Protein AF-A0A485AAA0-F1 (afdb_monomer)

Foldseek 3Di:
DPDFDAAPQATEDDPVVVVVFDFPDKDKDKDQDPDPVRVVNRVVVVLVVVVANYKYWPDWDDDPVRIIITIITGGD

Sequence (76 aa):
MPKNRIINGVMELPKDQAVALVPYDTVTVQGFYRSQPEVNDAITKAAKAKGAASFFIVRQVDANDGWQPAYYRLCL

Structure (mmCIF, N/CA/C/O backbone):
data_AF-A0A485AAA0-F1
#
_entry.id   AF-A0A485AAA0-F1
#
loop_
_atom_site.group_PDB
_atom_site.id
_atom_site.type_symbol
_atom_site.label_atom_id
_atom_site.label_alt_id
_atom_site.label_comp_id
_atom_site.label_asym_id
_atom_site.label_entity_id
_atom_site.label_seq_id
_atom_site.pdbx_PDB_ins_code
_atom_site.Cartn_x
_atom_site.Cartn_y
_atom_site.Cartn_z
_atom_site.occupancy
_atom_site.B_iso_or_equiv
_atom_site.auth_seq_id
_atom_site.auth_comp_id
_atom_site.auth_asym_id
_atom_site.auth_atom_id
_atom_site.pdbx_PDB_model_num
ATOM 1 N N . MET A 1 1 ? 11.658 8.862 18.285 1.00 54.00 1 MET A N 1
ATOM 2 C CA . MET A 1 1 ? 10.394 8.231 17.847 1.00 54.00 1 MET A CA 1
ATOM 3 C C . MET A 1 1 ? 10.518 7.970 16.356 1.00 54.00 1 MET A C 1
ATOM 5 O O . MET A 1 1 ? 10.886 8.915 15.660 1.00 54.00 1 MET A O 1
ATOM 9 N N . PRO A 1 2 ? 10.316 6.740 15.859 1.00 55.97 2 PRO A N 1
ATOM 10 C CA . PRO A 1 2 ? 10.304 6.507 14.421 1.00 55.97 2 PRO A CA 1
ATOM 11 C C . PRO A 1 2 ? 9.155 7.321 13.825 1.00 55.97 2 PRO A C 1
ATOM 13 O O . PRO A 1 2 ? 8.009 7.193 14.250 1.00 55.97 2 PRO A O 1
ATOM 16 N N . LYS A 1 3 ? 9.475 8.237 12.912 1.00 72.81 3 LYS A N 1
ATOM 17 C CA . LYS A 1 3 ? 8.476 9.059 12.235 1.00 72.81 3 LYS A CA 1
ATOM 18 C C . LYS A 1 3 ? 8.010 8.278 11.015 1.00 72.81 3 LYS A C 1
ATOM 20 O O . LYS A 1 3 ? 8.784 8.107 10.077 1.00 72.81 3 LYS A O 1
ATOM 25 N N . ASN A 1 4 ? 6.779 7.778 11.062 1.00 82.75 4 ASN A N 1
ATOM 26 C CA . ASN A 1 4 ? 6.180 7.072 9.934 1.00 82.75 4 ASN A CA 1
ATOM 27 C C . ASN A 1 4 ? 6.171 7.980 8.697 1.00 82.75 4 ASN A C 1
ATOM 29 O O . ASN A 1 4 ? 5.949 9.193 8.796 1.00 82.75 4 ASN A O 1
ATOM 33 N N . ARG A 1 5 ? 6.431 7.396 7.526 1.00 86.06 5 ARG A N 1
ATOM 34 C CA . ARG A 1 5 ? 6.472 8.141 6.268 1.00 86.06 5 ARG A CA 1
ATOM 35 C C . ARG A 1 5 ? 5.050 8.318 5.743 1.00 86.06 5 ARG A C 1
ATOM 37 O O . ARG A 1 5 ? 4.306 7.352 5.652 1.00 86.06 5 ARG A O 1
ATOM 44 N N . ILE A 1 6 ? 4.671 9.542 5.381 1.00 88.00 6 ILE A N 1
ATOM 45 C CA . ILE A 1 6 ? 3.370 9.826 4.757 1.00 88.00 6 ILE A CA 1
ATOM 46 C C . ILE A 1 6 ? 3.595 10.086 3.270 1.00 88.00 6 ILE A C 1
ATOM 48 O O . ILE A 1 6 ? 4.414 10.927 2.900 1.00 88.00 6 ILE A O 1
ATOM 52 N N . ILE A 1 7 ? 2.872 9.358 2.423 1.00 88.38 7 ILE A N 1
ATOM 53 C CA . ILE A 1 7 ? 2.993 9.399 0.964 1.00 88.38 7 ILE A CA 1
ATOM 54 C C . ILE A 1 7 ? 1.579 9.527 0.397 1.00 88.38 7 ILE A C 1
ATOM 56 O O . ILE A 1 7 ? 0.701 8.738 0.732 1.00 88.38 7 ILE A O 1
ATOM 60 N N . ASN A 1 8 ? 1.321 10.554 -0.417 1.00 87.75 8 ASN A N 1
ATOM 61 C CA . ASN A 1 8 ? -0.011 10.854 -0.973 1.00 87.75 8 ASN A CA 1
ATOM 62 C C . ASN A 1 8 ? -1.152 11.025 0.057 1.00 87.75 8 ASN A C 1
ATOM 64 O O . ASN A 1 8 ? -2.331 11.028 -0.314 1.00 87.75 8 ASN A O 1
ATOM 68 N N . GLY A 1 9 ? -0.813 11.235 1.333 1.00 88.12 9 GLY A N 1
ATOM 69 C CA . GLY A 1 9 ? -1.765 11.306 2.446 1.00 88.12 9 GLY A CA 1
ATOM 70 C C . GLY A 1 9 ? -2.059 9.960 3.114 1.00 88.12 9 GLY A C 1
ATOM 71 O O . GLY A 1 9 ? -2.896 9.919 4.004 1.00 88.12 9 GLY A O 1
ATOM 72 N N . VAL A 1 10 ? -1.369 8.886 2.715 1.00 90.88 10 VAL A N 1
ATOM 73 C CA . VAL A 1 10 ? -1.449 7.558 3.336 1.00 90.88 10 VAL A CA 1
ATOM 74 C C . VAL A 1 10 ? -0.155 7.293 4.106 1.00 90.88 10 VAL A C 1
ATOM 76 O O . VAL A 1 10 ? 0.945 7.545 3.605 1.00 90.88 10 VAL A O 1
ATOM 79 N N . MET A 1 11 ? -0.277 6.813 5.339 1.00 91.06 11 MET A N 1
ATOM 80 C CA . MET A 1 11 ? 0.859 6.544 6.217 1.00 91.06 11 MET A CA 1
ATOM 81 C C . MET A 1 11 ? 1.423 5.137 5.996 1.00 91.06 11 MET A C 1
ATOM 83 O O . MET A 1 11 ? 0.709 4.146 6.112 1.00 91.06 11 MET A O 1
ATOM 87 N N . GLU A 1 12 ? 2.720 5.049 5.723 1.00 89.19 12 GLU A N 1
ATOM 88 C CA . GLU A 1 12 ? 3.460 3.792 5.707 1.00 89.19 12 GLU A CA 1
ATOM 89 C C . GLU A 1 12 ? 3.740 3.353 7.144 1.00 89.19 12 GLU A C 1
ATOM 91 O O . GLU A 1 12 ? 4.402 4.060 7.913 1.00 89.19 12 GLU A O 1
ATOM 96 N N . LEU A 1 13 ? 3.213 2.189 7.509 1.00 89.31 13 LEU A N 1
ATOM 97 C CA . LEU A 1 13 ? 3.421 1.595 8.817 1.00 89.31 13 LEU A CA 1
ATOM 98 C C . LEU A 1 13 ? 4.645 0.683 8.790 1.00 89.31 13 LEU A C 1
ATOM 100 O O . LEU A 1 13 ? 4.802 -0.098 7.853 1.00 89.31 13 LEU A O 1
ATOM 104 N N . PRO A 1 14 ? 5.490 0.709 9.826 1.00 87.19 14 PRO A N 1
ATOM 105 C CA . PRO A 1 14 ? 6.462 -0.347 10.048 1.00 87.19 14 PRO A CA 1
ATOM 106 C C . PRO A 1 14 ? 5.769 -1.624 10.559 1.00 87.19 14 PRO A C 1
ATOM 108 O O . PRO A 1 14 ? 4.628 -1.603 11.028 1.00 87.19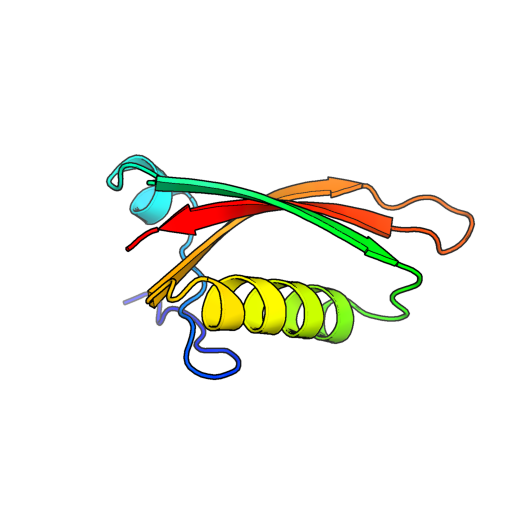 14 PRO A O 1
ATOM 111 N N . LYS A 1 15 ? 6.457 -2.768 10.450 1.00 83.56 15 LYS A N 1
ATOM 112 C CA . LYS A 1 15 ? 5.884 -4.094 10.750 1.00 83.56 15 LYS A CA 1
ATOM 113 C C . LYS A 1 15 ? 5.345 -4.206 12.180 1.00 83.56 15 LYS A C 1
ATOM 115 O O . LYS A 1 15 ? 4.299 -4.808 12.377 1.00 83.56 15 LYS A O 1
ATOM 120 N N . ASP A 1 16 ? 6.050 -3.642 13.153 1.00 86.38 16 ASP A N 1
ATOM 121 C CA . ASP A 1 16 ? 5.686 -3.603 14.576 1.00 86.38 16 ASP A CA 1
ATOM 122 C C . ASP A 1 16 ? 4.357 -2.878 14.836 1.00 86.38 16 ASP A C 1
ATOM 124 O O . ASP A 1 16 ? 3.567 -3.326 15.662 1.00 86.38 16 ASP A O 1
ATOM 128 N N . GLN A 1 17 ? 4.071 -1.806 14.095 1.00 86.31 17 GLN A N 1
ATOM 129 C CA . GLN A 1 17 ? 2.781 -1.117 14.173 1.00 86.31 17 GLN A CA 1
ATOM 130 C C . GLN A 1 17 ? 1.708 -1.840 13.357 1.00 86.31 17 GLN A C 1
ATOM 132 O O . GLN A 1 17 ? 0.564 -1.947 13.790 1.00 86.31 17 GLN A O 1
ATOM 137 N N . ALA A 1 18 ? 2.075 -2.387 12.196 1.00 85.19 18 ALA A N 1
ATOM 138 C CA . ALA A 1 18 ? 1.146 -3.106 11.333 1.00 85.19 18 ALA A CA 1
ATOM 139 C C . ALA A 1 18 ? 0.587 -4.381 11.985 1.00 85.19 18 ALA A C 1
ATOM 141 O O . ALA A 1 18 ? -0.568 -4.708 11.749 1.00 85.19 18 ALA A O 1
ATOM 142 N N . VAL A 1 19 ? 1.364 -5.094 12.816 1.00 84.81 19 VAL A N 1
ATOM 143 C CA . VAL A 1 19 ? 0.868 -6.280 13.550 1.00 84.81 19 VAL A CA 1
ATOM 144 C C . VAL A 1 19 ? -0.105 -5.934 14.675 1.00 84.81 19 VAL A C 1
ATOM 146 O O . VAL A 1 19 ? -0.890 -6.790 15.073 1.00 84.81 19 VAL A O 1
ATOM 149 N N . ALA A 1 20 ? -0.059 -4.703 15.189 1.00 86.19 20 ALA A N 1
ATOM 150 C CA . ALA A 1 20 ? -1.007 -4.216 16.187 1.00 86.19 20 ALA A CA 1
ATOM 151 C C . ALA A 1 20 ? -2.350 -3.798 15.563 1.00 86.19 20 ALA A C 1
ATOM 153 O O . ALA A 1 20 ? -3.319 -3.568 16.284 1.00 86.19 20 ALA A O 1
ATOM 154 N N . LEU A 1 21 ? -2.410 -3.697 14.233 1.00 84.62 21 LEU A N 1
ATOM 155 C CA . LEU A 1 21 ? -3.589 -3.292 13.483 1.00 84.62 21 LEU A CA 1
ATOM 156 C C . LEU A 1 21 ? -4.170 -4.477 12.716 1.00 84.62 21 LEU A C 1
ATOM 158 O O . LEU A 1 21 ? -3.456 -5.337 12.200 1.00 84.62 21 LEU A O 1
ATOM 162 N N . VAL A 1 22 ? -5.496 -4.504 12.616 1.00 83.69 22 VAL A N 1
ATOM 163 C CA . VAL A 1 22 ? -6.193 -5.474 11.775 1.00 83.69 22 VAL A CA 1
ATOM 164 C C . VAL A 1 22 ? -6.334 -4.864 10.380 1.00 83.69 22 VAL A C 1
ATOM 166 O O . VAL A 1 22 ? -7.023 -3.853 10.234 1.00 83.69 22 VAL A O 1
ATOM 169 N N . PRO A 1 23 ? -5.694 -5.441 9.349 1.00 86.75 23 PRO A N 1
ATOM 170 C CA . PRO A 1 23 ? -5.869 -4.969 7.987 1.00 86.75 23 PRO A CA 1
ATOM 171 C C . PRO A 1 23 ? -7.297 -5.275 7.532 1.00 86.75 23 PRO A C 1
ATOM 173 O O . PRO A 1 23 ? -7.774 -6.400 7.690 1.00 86.75 23 PRO A O 1
ATOM 176 N N . TYR A 1 24 ? -7.977 -4.286 6.960 1.00 86.88 24 TYR A N 1
ATOM 177 C CA . TYR A 1 24 ? -9.345 -4.466 6.467 1.00 86.88 24 TYR A CA 1
ATOM 178 C C . TYR A 1 24 ? -9.376 -5.026 5.041 1.00 86.88 24 TYR A C 1
ATOM 180 O O . TYR A 1 24 ? -10.363 -5.634 4.638 1.00 86.88 24 TYR A O 1
ATOM 188 N N . ASP A 1 25 ? -8.296 -4.832 4.278 1.00 85.38 25 ASP A N 1
ATOM 189 C CA . ASP A 1 25 ? -8.177 -5.301 2.901 1.00 85.38 25 ASP A CA 1
ATOM 190 C C . ASP A 1 25 ? -6.712 -5.624 2.553 1.00 85.38 25 ASP A C 1
ATOM 192 O O . ASP A 1 25 ? -5.764 -5.120 3.164 1.00 85.38 25 ASP A O 1
ATOM 196 N N . THR A 1 26 ? -6.514 -6.489 1.560 1.00 85.19 26 THR A N 1
ATOM 197 C CA . THR A 1 26 ? -5.206 -6.795 0.973 1.00 85.19 26 THR A CA 1
ATOM 198 C C . THR A 1 26 ? -5.267 -6.534 -0.520 1.00 85.19 26 THR A C 1
ATOM 200 O O . THR A 1 26 ? -6.145 -7.011 -1.231 1.00 85.19 26 THR A O 1
ATOM 203 N N . VAL A 1 27 ? -4.291 -5.794 -1.013 1.00 82.94 27 VAL A N 1
ATOM 204 C CA . VAL A 1 27 ? -4.232 -5.336 -2.396 1.00 82.94 27 VAL A CA 1
ATOM 205 C C . VAL A 1 27 ? -2.878 -5.652 -2.981 1.00 82.94 27 VAL A C 1
ATOM 207 O O . VAL A 1 27 ? -1.855 -5.713 -2.301 1.00 82.94 27 VAL A O 1
ATOM 210 N N . THR A 1 28 ? -2.897 -5.903 -4.279 1.00 83.88 28 THR A N 1
ATOM 211 C CA . THR A 1 28 ? -1.700 -6.208 -5.049 1.00 83.88 28 THR A CA 1
ATOM 212 C C . THR A 1 28 ? -1.582 -5.157 -6.135 1.00 83.88 28 THR A C 1
ATOM 214 O O . THR A 1 28 ? -2.554 -4.880 -6.835 1.00 83.88 28 THR A O 1
ATOM 217 N N . VAL A 1 29 ? -0.406 -4.550 -6.251 1.00 83.75 29 VAL A N 1
ATOM 218 C CA . VAL A 1 29 ? -0.055 -3.689 -7.377 1.00 83.75 29 VAL A CA 1
ATOM 219 C C . VAL A 1 29 ? 0.967 -4.431 -8.202 1.00 83.75 29 VAL A C 1
ATOM 221 O O . VAL A 1 29 ? 1.856 -5.101 -7.676 1.00 83.75 29 VAL A O 1
ATOM 224 N N . GLN A 1 30 ? 0.792 -4.355 -9.508 1.00 84.69 30 GLN A N 1
ATOM 225 C CA . GLN A 1 30 ? 1.680 -4.976 -10.467 1.00 84.69 30 GLN A CA 1
ATOM 226 C C . GLN A 1 30 ? 1.971 -3.929 -11.525 1.00 84.69 30 GLN A C 1
ATOM 228 O O . GLN A 1 30 ? 1.056 -3.272 -12.025 1.00 84.69 30 GLN A O 1
ATOM 233 N N . GLY A 1 31 ? 3.245 -3.757 -11.834 1.00 84.38 31 GLY A N 1
ATOM 234 C CA . GLY A 1 31 ? 3.6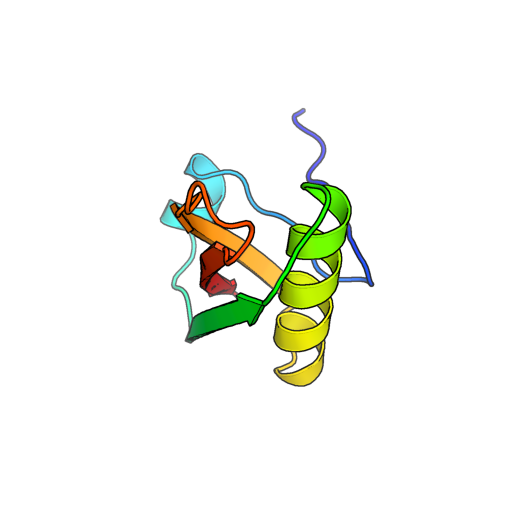73 -2.779 -12.811 1.00 84.38 31 GLY A CA 1
ATOM 235 C C . GLY A 1 31 ? 5.170 -2.836 -13.040 1.00 84.38 31 GLY A C 1
ATOM 236 O O . GLY A 1 31 ? 5.909 -3.533 -12.342 1.00 84.38 31 GLY A O 1
ATOM 237 N N . PHE A 1 32 ? 5.602 -2.080 -14.041 1.00 84.00 32 PHE A N 1
ATOM 238 C CA . PHE A 1 32 ? 7.007 -1.775 -14.242 1.00 84.00 32 PHE A CA 1
ATOM 239 C C . PHE A 1 32 ? 7.353 -0.542 -13.420 1.00 84.00 32 PHE A C 1
ATOM 241 O O . PHE A 1 32 ? 6.969 0.569 -13.783 1.00 84.00 32 PHE A O 1
ATOM 248 N N . TYR A 1 33 ? 8.066 -0.750 -12.318 1.00 83.62 33 TYR A N 1
ATOM 249 C CA . TYR A 1 33 ? 8.548 0.327 -11.463 1.00 83.62 33 TYR A CA 1
ATOM 250 C C . TYR A 1 33 ? 10.059 0.443 -11.629 1.00 83.62 33 TYR A C 1
ATOM 252 O O . TYR A 1 33 ? 10.783 -0.545 -11.543 1.00 83.62 33 TYR A O 1
ATOM 260 N N . ARG A 1 34 ? 10.561 1.648 -11.893 1.00 80.38 34 ARG A N 1
ATOM 261 C CA . ARG A 1 34 ? 12.006 1.882 -12.060 1.00 80.38 34 ARG A CA 1
ATOM 262 C C . ARG A 1 34 ? 12.708 2.163 -10.739 1.00 80.38 34 ARG A C 1
ATOM 264 O O . ARG A 1 34 ? 13.933 2.172 -10.681 1.00 80.38 34 ARG A O 1
ATOM 271 N N . SER A 1 35 ? 11.940 2.438 -9.688 1.00 83.81 35 SER A N 1
ATOM 272 C CA . SER A 1 35 ? 12.467 2.802 -8.381 1.00 83.81 35 SER A CA 1
ATOM 273 C C . SER A 1 35 ? 11.468 2.511 -7.260 1.00 83.81 35 SER A C 1
ATOM 275 O O . SER A 1 35 ? 10.255 2.498 -7.474 1.00 83.81 35 SER A O 1
ATOM 277 N N . GLN A 1 36 ? 11.973 2.338 -6.036 1.00 80.69 36 GLN A N 1
ATOM 278 C CA . GLN A 1 36 ? 11.136 2.136 -4.849 1.00 80.69 36 GLN A CA 1
ATOM 279 C C . GLN A 1 36 ? 10.096 3.257 -4.625 1.00 80.69 36 GLN A C 1
ATOM 281 O O . GLN A 1 36 ? 8.959 2.952 -4.261 1.00 80.69 36 GLN A O 1
ATOM 286 N N . PRO A 1 37 ? 10.410 4.554 -4.844 1.00 86.50 37 PRO A N 1
ATOM 287 C CA . PRO A 1 37 ? 9.408 5.613 -4.757 1.00 86.50 37 PRO A CA 1
ATOM 288 C C . PRO A 1 37 ? 8.215 5.435 -5.703 1.00 86.50 37 PRO A C 1
ATOM 290 O O . PRO A 1 37 ? 7.103 5.764 -5.298 1.00 86.50 37 PRO A O 1
ATOM 293 N N . GLU A 1 38 ? 8.413 4.899 -6.913 1.00 87.44 38 GLU A N 1
ATOM 294 C CA . GLU A 1 38 ? 7.314 4.638 -7.858 1.00 87.44 38 GLU A CA 1
ATOM 295 C C . GLU A 1 38 ? 6.393 3.519 -7.364 1.00 87.44 38 GLU A C 1
ATOM 297 O O . GLU A 1 38 ? 5.171 3.661 -7.425 1.00 87.44 38 GLU A O 1
ATOM 302 N N . VAL A 1 39 ? 6.969 2.445 -6.808 1.00 86.19 39 VAL A N 1
ATOM 303 C CA . VAL A 1 39 ? 6.204 1.369 -6.157 1.00 86.19 39 VAL A CA 1
ATOM 304 C C . VAL A 1 39 ? 5.340 1.962 -5.040 1.00 86.19 39 VAL A C 1
ATOM 306 O O . VAL A 1 39 ? 4.131 1.741 -4.988 1.00 86.19 39 VAL A O 1
ATOM 309 N N . ASN A 1 40 ? 5.945 2.781 -4.176 1.00 87.44 40 ASN A N 1
ATOM 310 C CA . ASN A 1 40 ? 5.258 3.402 -3.046 1.00 87.44 40 ASN A CA 1
ATOM 311 C C . ASN A 1 40 ? 4.160 4.389 -3.491 1.00 87.44 40 ASN A C 1
ATOM 313 O O . ASN A 1 40 ? 3.098 4.461 -2.867 1.00 87.44 40 ASN A O 1
ATOM 317 N N . ASP A 1 41 ? 4.380 5.144 -4.570 1.00 89.94 41 ASP A N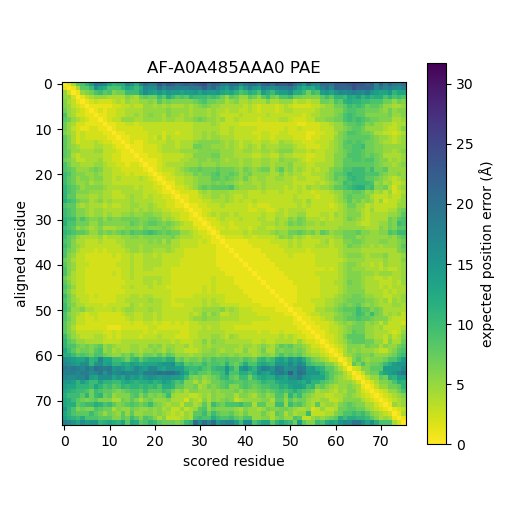 1
ATOM 318 C CA . ASP A 1 41 ? 3.371 6.035 -5.153 1.00 89.94 41 ASP A CA 1
ATOM 319 C C . ASP A 1 41 ? 2.161 5.244 -5.676 1.00 89.94 41 ASP A C 1
ATOM 321 O O . ASP A 1 41 ? 1.019 5.578 -5.356 1.00 89.94 41 ASP A O 1
ATOM 325 N N . ALA A 1 42 ? 2.399 4.145 -6.398 1.00 89.25 42 ALA A N 1
ATOM 326 C CA . ALA A 1 42 ? 1.336 3.277 -6.900 1.00 89.25 42 ALA A CA 1
ATOM 327 C C . ALA A 1 42 ? 0.534 2.620 -5.764 1.00 89.25 42 ALA A C 1
ATOM 329 O O . ALA A 1 42 ? -0.700 2.621 -5.795 1.00 89.25 42 ALA A O 1
ATOM 330 N N . ILE A 1 43 ? 1.227 2.123 -4.735 1.00 87.31 43 ILE A N 1
ATOM 331 C CA . ILE A 1 43 ? 0.617 1.560 -3.524 1.00 87.31 43 ILE A CA 1
ATOM 332 C C . ILE A 1 43 ? -0.276 2.594 -2.840 1.00 87.31 43 ILE A C 1
ATOM 334 O O . ILE A 1 43 ? -1.449 2.333 -2.576 1.00 87.31 43 ILE A O 1
ATOM 338 N N . THR A 1 44 ? 0.255 3.786 -2.571 1.00 90.44 44 THR A N 1
ATOM 339 C CA . THR A 1 44 ? -0.478 4.818 -1.826 1.00 90.44 44 THR A CA 1
ATOM 340 C C . THR A 1 44 ? -1.635 5.411 -2.620 1.00 90.44 44 THR A C 1
ATOM 342 O O . THR A 1 44 ? -2.667 5.725 -2.032 1.00 90.44 44 THR A O 1
ATOM 345 N N . LYS A 1 45 ? -1.536 5.493 -3.952 1.00 91.19 45 LYS A N 1
ATOM 346 C CA . LYS A 1 45 ? -2.673 5.842 -4.819 1.00 91.19 45 LYS A CA 1
ATOM 347 C C . LYS A 1 45 ? -3.800 4.820 -4.721 1.0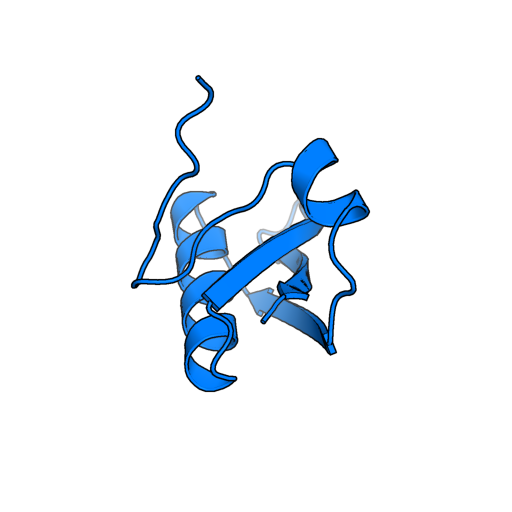0 91.19 45 LYS A C 1
ATOM 349 O O . LYS A 1 45 ? -4.952 5.212 -4.544 1.00 91.19 45 LYS A O 1
ATOM 354 N N . ALA A 1 46 ? -3.481 3.530 -4.793 1.00 88.88 46 ALA A N 1
ATOM 355 C CA . 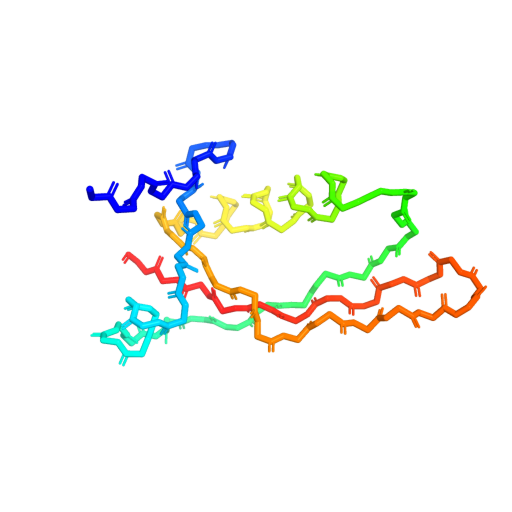ALA A 1 46 ? -4.474 2.467 -4.664 1.00 88.88 46 ALA A CA 1
ATOM 356 C C . ALA A 1 46 ? -5.079 2.407 -3.249 1.00 88.88 46 ALA A C 1
ATOM 358 O O . ALA A 1 46 ? -6.292 2.271 -3.101 1.00 88.88 46 ALA A O 1
ATOM 359 N N . ALA A 1 47 ? -4.253 2.590 -2.216 1.00 89.69 47 ALA A N 1
ATOM 360 C CA . ALA A 1 47 ? -4.682 2.693 -0.825 1.00 89.69 47 ALA A CA 1
ATOM 361 C C . ALA A 1 47 ? -5.650 3.870 -0.618 1.00 89.69 47 ALA A C 1
ATOM 363 O O . ALA A 1 47 ? -6.738 3.697 -0.073 1.00 89.69 47 ALA A O 1
ATOM 364 N N . LYS A 1 48 ? -5.303 5.052 -1.140 1.00 90.00 48 LYS A N 1
ATOM 365 C CA . LYS A 1 48 ? -6.138 6.256 -1.070 1.00 90.00 48 LYS A CA 1
ATOM 366 C C . LYS A 1 48 ? -7.453 6.099 -1.829 1.00 90.00 48 LYS A C 1
ATOM 368 O O . LYS A 1 48 ? -8.490 6.515 -1.323 1.00 90.00 48 LYS A O 1
ATOM 373 N N . ALA A 1 49 ? -7.430 5.476 -3.008 1.00 89.69 49 ALA A N 1
ATOM 374 C CA . ALA A 1 49 ? -8.641 5.179 -3.774 1.00 89.69 49 ALA A CA 1
ATOM 375 C C . ALA A 1 49 ? -9.609 4.261 -3.005 1.00 89.69 49 ALA A C 1
ATOM 377 O O . ALA A 1 49 ? -10.818 4.339 -3.201 1.00 89.69 49 ALA A O 1
ATOM 378 N N . LYS A 1 50 ? -9.080 3.432 -2.098 1.00 88.81 50 LYS A N 1
ATOM 379 C CA . LYS A 1 50 ? -9.843 2.572 -1.184 1.00 88.81 50 LYS A CA 1
ATOM 380 C C . LYS A 1 50 ? -10.126 3.198 0.186 1.00 88.81 50 LYS A C 1
ATOM 382 O O . LYS A 1 50 ? -10.675 2.518 1.049 1.00 88.81 50 LYS A O 1
ATOM 387 N N . GLY A 1 51 ? -9.747 4.458 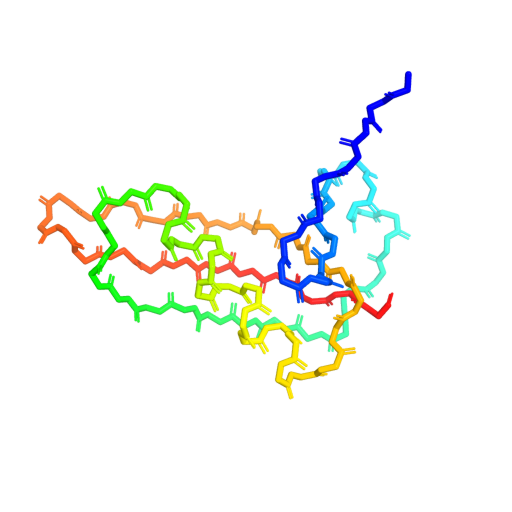0.403 1.00 88.38 51 GLY A N 1
ATOM 388 C CA . GLY A 1 51 ? -9.972 5.163 1.665 1.00 88.38 51 GLY A CA 1
ATOM 389 C C . GLY A 1 51 ? -9.091 4.705 2.832 1.00 88.38 51 GLY A C 1
ATOM 390 O O . GLY A 1 51 ? -9.459 4.942 3.977 1.00 88.38 51 GLY A O 1
ATOM 391 N N . ALA A 1 52 ? -7.950 4.060 2.575 1.00 89.06 52 ALA A N 1
ATOM 392 C CA . ALA A 1 52 ? -7.023 3.660 3.633 1.00 89.06 52 ALA A CA 1
ATOM 393 C C . ALA A 1 52 ? -6.310 4.883 4.226 1.00 89.06 52 ALA A C 1
ATOM 395 O O . ALA A 1 52 ? -5.764 5.702 3.478 1.00 89.06 52 ALA A O 1
ATOM 396 N N . ALA A 1 53 ? -6.234 4.978 5.556 1.00 89.44 53 ALA A N 1
ATOM 397 C CA . ALA A 1 53 ? -5.386 5.971 6.217 1.00 89.44 53 ALA A CA 1
ATOM 398 C C . ALA A 1 53 ? -3.922 5.512 6.275 1.00 89.44 53 ALA A C 1
ATOM 400 O O . ALA A 1 53 ? -2.996 6.331 6.289 1.00 89.44 53 ALA A O 1
ATOM 401 N N . SER A 1 54 ? -3.699 4.195 6.294 1.00 89.81 54 SER A N 1
ATOM 402 C CA . SER A 1 54 ? -2.372 3.610 6.419 1.00 89.81 54 SER A CA 1
ATOM 403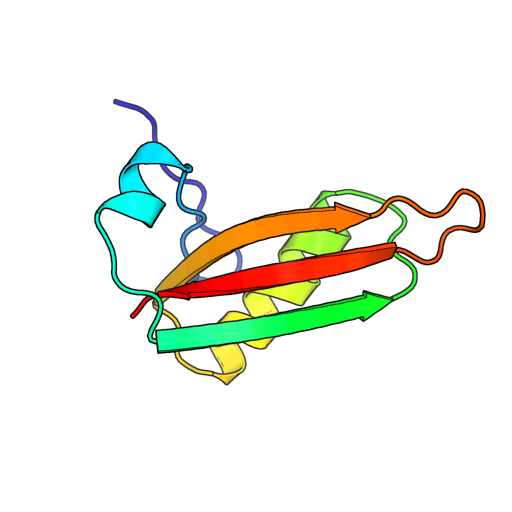 C C . SER A 1 54 ? -2.207 2.313 5.620 1.00 89.81 54 SER A C 1
ATOM 405 O O . SER A 1 54 ? -3.172 1.648 5.243 1.00 89.81 54 SER A O 1
ATOM 407 N N . PHE A 1 55 ? -0.962 1.962 5.308 1.00 90.38 55 PHE A N 1
ATOM 408 C CA . PHE A 1 55 ? -0.625 0.748 4.570 1.00 90.38 55 PHE A CA 1
ATOM 409 C C . PHE A 1 55 ? 0.654 0.110 5.112 1.00 90.38 55 PHE A C 1
ATOM 411 O O . PHE A 1 55 ? 1.509 0.784 5.687 1.00 90.38 55 PHE A O 1
ATOM 418 N N . PHE A 1 56 ? 0.799 -1.193 4.887 1.00 89.19 56 PHE A N 1
ATOM 419 C CA . PHE A 1 56 ? 2.019 -1.941 5.180 1.00 89.19 56 PHE A CA 1
ATOM 420 C C . PHE A 1 56 ? 2.376 -2.861 4.011 1.00 89.19 56 PHE A C 1
ATOM 422 O O . PHE A 1 56 ? 1.524 -3.585 3.485 1.00 89.19 56 PHE A O 1
ATOM 429 N N . ILE A 1 57 ? 3.651 -2.852 3.618 1.00 86.62 57 ILE A N 1
ATOM 430 C CA . ILE A 1 57 ? 4.174 -3.701 2.545 1.00 86.62 57 ILE A CA 1
ATOM 431 C C . ILE A 1 57 ? 4.431 -5.098 3.112 1.00 86.62 57 ILE A C 1
ATOM 433 O O . ILE A 1 57 ? 5.330 -5.302 3.923 1.00 86.62 57 ILE A O 1
ATOM 437 N N . VAL A 1 58 ? 3.635 -6.075 2.676 1.00 84.38 58 VAL A N 1
ATOM 438 C CA . VAL A 1 58 ? 3.749 -7.464 3.144 1.00 84.38 58 VAL A CA 1
ATOM 439 C C . VAL A 1 58 ? 4.860 -8.192 2.407 1.00 84.38 58 VAL A C 1
ATOM 441 O O . VAL A 1 58 ? 5.608 -8.963 3.007 1.00 84.38 58 VAL A O 1
ATOM 444 N N . ARG A 1 59 ? 4.942 -7.981 1.093 1.00 82.00 59 ARG A N 1
ATOM 445 C CA . ARG A 1 59 ? 5.937 -8.622 0.243 1.00 82.00 59 ARG A CA 1
ATOM 446 C C . ARG A 1 59 ? 6.145 -7.804 -1.019 1.00 82.00 59 ARG A C 1
ATOM 448 O O . ARG A 1 59 ? 5.184 -7.510 -1.721 1.00 82.00 59 ARG A O 1
ATOM 455 N N . GLN A 1 60 ? 7.395 -7.522 -1.340 1.00 76.25 60 GLN A N 1
ATOM 456 C CA . GLN A 1 60 ? 7.794 -7.031 -2.651 1.00 76.25 60 GLN A CA 1
ATOM 457 C C . GLN A 1 60 ? 8.515 -8.160 -3.381 1.00 76.25 60 GLN A C 1
ATOM 459 O O . GLN A 1 60 ? 9.292 -8.898 -2.771 1.00 76.25 60 GLN A O 1
ATOM 464 N N . VAL A 1 61 ? 8.182 -8.357 -4.652 1.00 78.12 61 VAL A N 1
ATOM 465 C CA . VAL A 1 61 ? 8.873 -9.306 -5.518 1.00 78.12 61 VAL A CA 1
ATOM 466 C C . VAL A 1 61 ? 9.581 -8.490 -6.587 1.00 78.12 61 VAL A C 1
ATOM 468 O O . VAL A 1 61 ? 8.935 -7.833 -7.398 1.00 78.12 61 VAL A O 1
ATOM 471 N N . ASP A 1 62 ? 10.905 -8.542 -6.585 1.00 68.00 62 ASP A N 1
ATOM 472 C CA . ASP A 1 62 ? 11.707 -7.942 -7.641 1.00 68.00 62 ASP A CA 1
ATOM 473 C C . ASP A 1 62 ? 11.908 -8.999 -8.730 1.00 68.00 62 ASP A C 1
ATOM 475 O O . ASP A 1 62 ? 12.645 -9.966 -8.526 1.00 68.00 62 ASP A O 1
ATOM 479 N N . ALA A 1 63 ? 11.210 -8.882 -9.867 1.00 65.12 63 ALA A N 1
ATOM 480 C CA . ALA A 1 63 ? 11.558 -9.701 -11.025 1.00 65.12 63 ALA A CA 1
ATOM 481 C C . ALA A 1 63 ? 12.698 -9.021 -11.789 1.00 65.12 63 ALA A C 1
ATOM 483 O O . ALA A 1 63 ? 12.646 -7.821 -12.070 1.00 65.12 63 ALA A O 1
ATOM 484 N N . ASN A 1 64 ? 13.707 -9.810 -12.162 1.00 65.19 64 ASN A N 1
ATOM 485 C CA . ASN A 1 64 ? 14.891 -9.355 -12.901 1.00 65.19 64 ASN A CA 1
ATOM 486 C C . ASN A 1 64 ? 14.561 -8.699 -14.257 1.00 65.19 64 ASN A C 1
ATOM 488 O O . ASN A 1 64 ? 15.411 -8.023 -14.827 1.00 65.19 64 ASN A O 1
ATOM 492 N N . ASP A 1 65 ? 13.327 -8.851 -14.739 1.00 71.56 65 ASP A N 1
ATOM 493 C CA . ASP A 1 65 ? 12.841 -8.302 -16.006 1.00 71.56 65 ASP A CA 1
ATOM 494 C C . ASP A 1 65 ? 12.152 -6.933 -15.859 1.00 71.56 65 ASP A C 1
ATOM 496 O O . ASP A 1 65 ? 11.540 -6.447 -16.804 1.00 71.56 65 ASP A O 1
ATOM 500 N N . GLY A 1 66 ? 12.205 -6.300 -14.680 1.00 66.31 66 GLY A N 1
ATOM 501 C CA . GLY A 1 66 ? 11.603 -4.984 -14.420 1.00 66.31 66 GLY A CA 1
ATOM 502 C C . GLY A 1 66 ? 10.109 -5.017 -14.075 1.00 66.31 66 GLY A C 1
ATOM 503 O O . GLY A 1 66 ? 9.561 -4.000 -13.646 1.00 66.31 66 GLY A O 1
ATOM 504 N N . TRP A 1 67 ? 9.460 -6.176 -14.197 1.00 72.50 67 TRP A N 1
ATOM 505 C CA . TRP A 1 67 ? 8.109 -6.412 -13.691 1.00 72.50 67 TRP A CA 1
ATOM 506 C C . TRP A 1 67 ? 8.153 -6.635 -12.176 1.00 72.50 67 TRP A C 1
ATOM 508 O O . TRP A 1 67 ? 8.763 -7.586 -11.703 1.00 72.50 67 TRP A O 1
ATOM 518 N N . GLN A 1 68 ? 7.475 -5.808 -11.386 1.00 77.06 68 GLN A N 1
ATOM 519 C CA . GLN A 1 68 ? 7.504 -5.929 -9.926 1.00 77.06 68 GLN A CA 1
ATOM 520 C C . GLN A 1 68 ? 6.081 -6.071 -9.372 1.00 77.06 68 GLN A C 1
ATOM 522 O O . GLN A 1 68 ? 5.333 -5.090 -9.318 1.00 77.06 68 GLN A O 1
ATOM 527 N N . PRO A 1 69 ? 5.659 -7.285 -8.965 1.00 74.12 69 PRO A N 1
ATOM 528 C CA . PRO A 1 69 ? 4.464 -7.452 -8.158 1.00 74.12 69 PRO A CA 1
ATOM 529 C C . PRO A 1 69 ? 4.767 -7.101 -6.693 1.00 74.12 69 PRO A C 1
ATOM 531 O O . PRO A 1 69 ? 5.604 -7.734 -6.046 1.00 74.12 69 PRO A O 1
ATOM 534 N N . ALA A 1 70 ? 4.037 -6.133 -6.142 1.00 74.06 70 ALA A N 1
ATOM 535 C CA . ALA A 1 70 ? 4.070 -5.799 -4.722 1.00 74.06 70 ALA A CA 1
ATOM 536 C C . ALA A 1 70 ? 2.717 -6.105 -4.058 1.00 74.06 70 ALA A C 1
ATOM 538 O O . ALA A 1 70 ? 1.652 -5.696 -4.527 1.00 74.06 70 ALA A O 1
ATOM 539 N N . TYR A 1 71 ? 2.776 -6.822 -2.938 1.00 74.94 71 TYR A N 1
ATOM 540 C CA . TYR A 1 71 ? 1.645 -7.223 -2.109 1.00 74.94 71 TYR A CA 1
ATOM 541 C C . TYR A 1 71 ? 1.632 -6.381 -0.835 1.00 74.94 71 TYR A C 1
ATOM 543 O O . TYR A 1 71 ? 2.613 -6.349 -0.082 1.00 74.94 71 TYR A O 1
ATOM 551 N N . TYR A 1 72 ? 0.511 -5.723 -0.563 1.00 75.38 72 TYR A N 1
ATOM 552 C CA . TYR A 1 72 ? 0.379 -4.821 0.573 1.00 75.38 72 TYR A CA 1
ATOM 553 C C . TYR A 1 72 ? -0.988 -4.953 1.240 1.00 75.38 72 TYR A C 1
ATOM 555 O O . TYR A 1 72 ? -1.982 -5.369 0.642 1.00 75.38 72 TYR A O 1
ATOM 563 N N . ARG A 1 73 ? -1.011 -4.635 2.531 1.00 78.88 73 ARG A N 1
ATOM 564 C CA . ARG A 1 73 ? -2.208 -4.642 3.368 1.00 78.88 73 ARG A CA 1
ATOM 565 C C . ARG A 1 73 ? -2.622 -3.214 3.672 1.00 78.88 73 ARG A C 1
ATOM 567 O 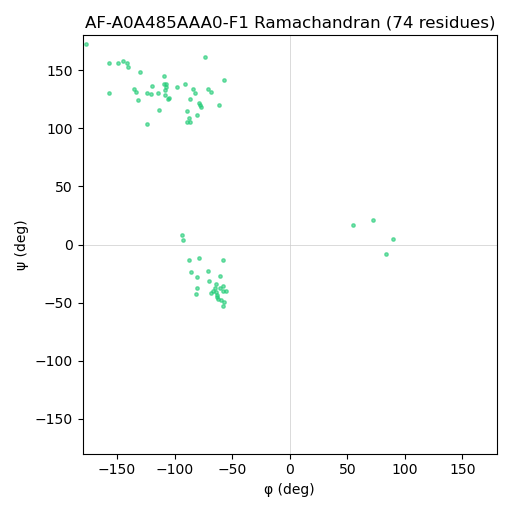O . ARG A 1 73 ? -1.766 -2.371 3.947 1.00 78.88 73 ARG A O 1
ATOM 574 N N . LEU A 1 74 ? -3.925 -2.968 3.604 1.00 79.50 74 LEU A N 1
ATOM 575 C CA . LEU A 1 74 ? -4.531 -1.685 3.923 1.00 79.50 74 LEU A CA 1
ATOM 576 C C . LEU A 1 74 ? -5.075 -1.721 5.338 1.00 79.50 74 LEU A C 1
ATOM 578 O O . LEU A 1 74 ? -5.744 -2.677 5.739 1.00 79.50 74 LEU A O 1
ATOM 582 N N . CYS A 1 75 ? -4.796 -0.650 6.064 1.00 73.44 75 CYS A N 1
ATOM 583 C CA . CYS A 1 75 ? -5.283 -0.423 7.408 1.00 73.44 75 CYS A CA 1
ATOM 584 C C . CYS A 1 75 ? -6.119 0.866 7.411 1.00 73.44 75 CYS A C 1
ATOM 586 O O . CYS A 1 75 ? -5.767 1.856 6.753 1.00 73.44 75 CYS A O 1
ATOM 588 N N . LEU A 1 76 ? -7.261 0.806 8.101 1.00 63.28 76 LEU A N 1
ATOM 589 C CA . LEU A 1 76 ? -8.118 1.964 8.357 1.00 63.28 76 LEU A CA 1
ATOM 590 C C . LEU A 1 76 ? -7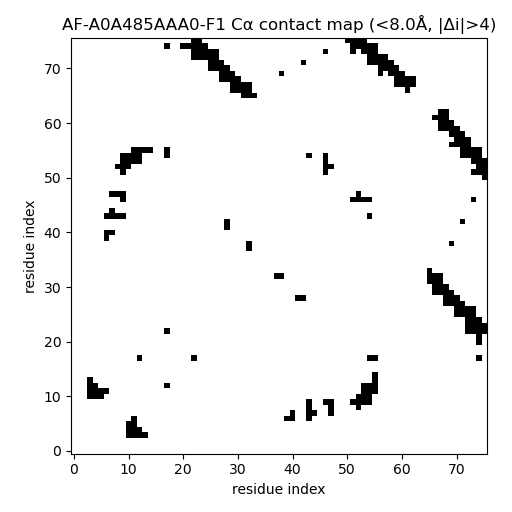.446 2.897 9.363 1.00 63.28 76 LEU A C 1
ATOM 592 O O . LEU A 1 76 ? -6.728 2.388 10.254 1.00 63.28 76 LEU A O 1
#

InterPro domains:
  IPR010854 YdgH/BhsA/McbA-like domain [PF07338] (21-65)
  IPR025543 Dodecin-like [G3DSA:3.30.1660.10] (8-74)
  IPR036275 YdgH-like superfamily [SSF159871] (11-67)
  IPR051096 BhsA/McbA stress and biofilm-associated protein [PTHR34156] (2-66)

Radius of gyration: 11.96 Å; Cα contacts (8 Å, |Δi|>4): 137; chains: 1; bounding box: 25×21×34 Å

Secondary structure (DSSP, 8-state):
----EEETTEEEPPHHHHTTS--SEEEEEEEE-SSHHHHHHHHHHHHHHTT-SEEEEEEE---TTSEEEEEEEEE-

Nearest PDB structures (foldseek):
  4evu-assembly2_B  TM=9.595E-01  e=3.128E-05  Salmonella enterica subsp. enterica serovar Typhimurium str. LT2
  2m2j-assembly1_A  TM=9.081E-01  e=3.128E-05  Salmonella enterica subsp. enterica serovar Typhimurium str. LT2
  4evu-assembly2_A-2  TM=9.524E-01  e=2.084E-04  Salmonella enterica subsp. enterica serovar Typhimurium str. LT2
  8t0v-assembly1_A  TM=7.297E-01  e=6.699E-01  Caldanaerobacter subterraneus subsp. tengcongensis
  8t0v-assembly1_B  TM=7.346E-01  e=9.670E-01  Caldanaerobacter subterraneus subsp. tengcongensis

pLDDT: mean 82.56, std 8.22, range [54.0, 91.19]

Solvent-accessible surface area (backbone atoms only — not comparable to full-atom values): 4403 Å² total; per-residue (Å²): 128,91,77,68,53,71,43,96,80,21,31,46,46,55,71,79,58,44,73,77,47,74,61,79,47,75,50,74,50,73,45,77,48,95,46,71,70,51,49,52,50,55,50,29,52,55,36,50,77,70,68,24,48,26,35,34,82,74,44,77,43,84,42,95,84,45,49,32,50,34,36,31,35,31,23,111

Mean predicted aligned error: 5.44 Å

Organism: Kluyvera cryocrescens (NCBI:txid580)